Protein AF-A0A2G9RR18-F1 (afdb_monomer_lite)

Secondary structure (DSSP, 8-state):
-HHHHHHHHHHHHHTSS-HHHHHHHHHHHHHHHHHS-HHHHHHHHHHHHHHHHH---------S------S-----PPP-

Foldseek 3Di:
DVLVVQLLVLLLQCLDPDPVSVVVSVVSLVVSLVVDDPVSVVVSVVSNVVCVVVSDRRPPPPPDDDPPDDPPPPDDDDDD

Sequence (80 aa):
TKLKEIQSAFISVLSENDELSQDVASKGLGLVYELGTEQDQQELVSILVDTLMTGKRAKHEISGDTEVFQGSSIGKTPDG

Structure (mmCIF, N/CA/C/O backbone):
data_AF-A0A2G9RR18-F1
#
_entry.id   AF-A0A2G9RR18-F1
#
loop_
_atom_site.group_PDB
_atom_site.id
_atom_site.type_symbol
_atom_site.label_atom_id
_atom_site.label_alt_id
_atom_site.label_comp_id
_atom_site.label_asym_id
_atom_site.label_entity_id
_atom_site.label_seq_id
_atom_site.pdbx_PDB_ins_code
_atom_site.Cartn_x
_atom_site.Cartn_y
_atom_site.Cartn_z
_atom_site.occupancy
_atom_site.B_iso_or_equiv
_atom_site.auth_seq_id
_atom_site.auth_comp_id
_atom_site.auth_asym_id
_atom_site.auth_atom_id
_atom_site.pdbx_PDB_model_num
ATOM 1 N N . THR A 1 1 ? -15.107 -2.940 -1.190 1.00 64.31 1 THR A N 1
ATOM 2 C CA . THR A 1 1 ? -15.162 -1.465 -1.045 1.00 64.31 1 THR A CA 1
ATOM 3 C C . THR A 1 1 ? -14.140 -0.848 -1.973 1.00 64.31 1 THR A C 1
ATOM 5 O O . THR A 1 1 ? -13.105 -1.461 -2.201 1.00 64.31 1 THR A O 1
ATOM 8 N N . LYS A 1 2 ? -14.401 0.356 -2.499 1.00 85.25 2 LYS A N 1
ATOM 9 C CA . LYS A 1 2 ? -13.492 1.033 -3.442 1.00 85.25 2 LYS A CA 1
ATOM 10 C C . LYS A 1 2 ? -12.087 1.276 -2.878 1.00 85.25 2 LYS A C 1
ATOM 12 O O . LYS A 1 2 ? -11.122 1.238 -3.627 1.00 85.25 2 LYS A O 1
ATOM 17 N N . LEU A 1 3 ? -11.966 1.437 -1.559 1.00 86.44 3 LEU A N 1
ATOM 18 C CA . LEU A 1 3 ? -10.679 1.634 -0.891 1.00 86.44 3 LEU A CA 1
ATOM 19 C C . LEU A 1 3 ? -9.737 0.425 -1.045 1.00 86.44 3 LEU A C 1
ATOM 21 O O . LEU A 1 3 ? -8.563 0.614 -1.343 1.00 86.44 3 LEU A O 1
ATOM 25 N N . LYS A 1 4 ? -10.257 -0.809 -0.953 1.00 85.06 4 LYS A N 1
ATOM 26 C CA . LYS A 1 4 ? -9.456 -2.036 -1.138 1.00 85.06 4 LYS A CA 1
ATOM 27 C C . LYS A 1 4 ? -8.970 -2.224 -2.582 1.00 85.06 4 LYS A C 1
ATOM 29 O O . LYS A 1 4 ? -7.868 -2.726 -2.804 1.00 85.06 4 LYS A O 1
ATOM 34 N N . GLU A 1 5 ? -9.763 -1.792 -3.566 1.00 88.25 5 GLU A N 1
ATOM 35 C CA . GLU A 1 5 ? -9.349 -1.776 -4.980 1.00 88.25 5 GLU A CA 1
ATOM 36 C C .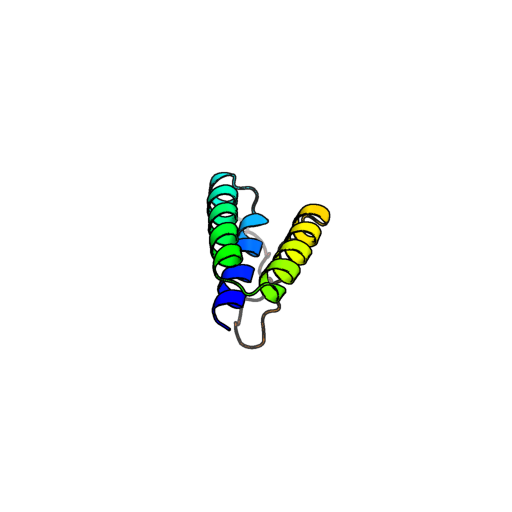 GLU A 1 5 ? -8.169 -0.810 -5.187 1.00 88.25 5 GLU A C 1
ATOM 38 O O . GLU A 1 5 ? -7.166 -1.180 -5.795 1.00 88.25 5 GLU A O 1
ATOM 43 N N . ILE A 1 6 ? -8.254 0.398 -4.614 1.00 90.12 6 ILE A N 1
ATOM 44 C CA . ILE A 1 6 ? -7.192 1.417 -4.676 1.00 90.12 6 ILE A CA 1
ATOM 45 C C . ILE A 1 6 ? -5.921 0.928 -3.968 1.00 90.12 6 ILE A C 1
ATOM 47 O O . ILE A 1 6 ? -4.823 1.046 -4.509 1.00 90.12 6 ILE A O 1
ATOM 51 N N . GLN A 1 7 ? -6.071 0.330 -2.786 1.00 89.75 7 GLN A N 1
ATOM 52 C CA . GLN A 1 7 ? -4.977 -0.268 -2.025 1.00 89.75 7 GLN A CA 1
ATOM 53 C C . GLN A 1 7 ? -4.211 -1.303 -2.857 1.00 89.75 7 GLN A C 1
ATOM 55 O O . GLN A 1 7 ? -2.989 -1.236 -2.974 1.00 89.75 7 GLN A O 1
ATOM 60 N N . SER A 1 8 ? -4.940 -2.236 -3.475 1.00 88.38 8 SER A N 1
ATOM 61 C CA . SER A 1 8 ? -4.353 -3.299 -4.296 1.00 88.38 8 SER A CA 1
ATOM 62 C C . SER A 1 8 ? -3.612 -2.736 -5.509 1.00 88.38 8 SER A C 1
ATOM 64 O O . SER A 1 8 ? -2.541 -3.231 -5.860 1.00 88.38 8 SER A O 1
ATOM 66 N N . ALA A 1 9 ? -4.149 -1.676 -6.123 1.00 89.94 9 ALA A N 1
ATOM 67 C CA . ALA A 1 9 ? -3.498 -1.001 -7.239 1.00 89.94 9 ALA A CA 1
ATOM 68 C C . ALA A 1 9 ? -2.143 -0.410 -6.824 1.00 89.94 9 ALA A C 1
ATOM 70 O O . ALA A 1 9 ? -1.137 -0.687 -7.474 1.00 89.94 9 ALA A O 1
ATOM 71 N N . PHE A 1 10 ? -2.082 0.327 -5.711 1.00 92.88 10 PHE A N 1
ATOM 72 C CA . PHE A 1 10 ? -0.812 0.885 -5.246 1.00 92.88 10 PHE A CA 1
ATOM 73 C C . PHE A 1 10 ? 0.194 -0.188 -4.815 1.00 92.88 10 PHE A C 1
ATOM 75 O O . PHE A 1 10 ? 1.372 -0.055 -5.124 1.00 92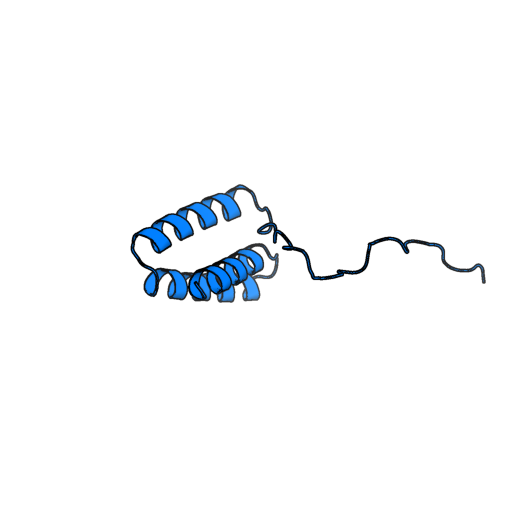.88 10 PHE A O 1
ATOM 82 N N . ILE A 1 11 ? -0.238 -1.278 -4.171 1.00 89.94 11 ILE A N 1
ATOM 83 C CA . ILE A 1 11 ? 0.658 -2.397 -3.811 1.00 89.94 11 ILE A CA 1
ATOM 84 C C . ILE A 1 11 ? 1.261 -3.047 -5.065 1.00 89.94 11 ILE A C 1
ATOM 86 O O . ILE A 1 11 ? 2.443 -3.397 -5.084 1.00 89.94 11 ILE A O 1
ATOM 90 N N . SER A 1 12 ? 0.470 -3.184 -6.134 1.00 88.00 12 SER A N 1
ATOM 91 C CA . SER A 1 12 ? 0.971 -3.690 -7.414 1.00 88.00 12 SER A CA 1
ATOM 92 C C . SER A 1 12 ? 2.061 -2.783 -7.987 1.00 88.00 12 SER A C 1
ATOM 94 O O . SER A 1 12 ? 3.106 -3.284 -8.399 1.00 88.00 12 SER A O 1
ATOM 96 N N . VAL A 1 13 ? 1.843 -1.464 -7.968 1.00 88.56 13 VAL A N 1
ATOM 97 C CA . VAL A 1 13 ? 2.821 -0.470 -8.446 1.00 88.56 13 VAL A CA 1
ATOM 98 C C . VAL A 1 13 ? 4.076 -0.450 -7.565 1.00 88.56 13 VAL A C 1
ATOM 100 O O . VAL A 1 13 ? 5.186 -0.342 -8.073 1.00 88.56 13 VAL A O 1
ATOM 103 N N . LEU A 1 14 ? 3.936 -0.653 -6.252 1.00 87.56 14 LEU A N 1
ATOM 104 C CA . LEU A 1 14 ? 5.065 -0.731 -5.316 1.00 87.56 14 LEU A CA 1
ATOM 105 C C . LEU A 1 14 ? 6.030 -1.890 -5.636 1.00 87.56 14 LEU A C 1
ATOM 107 O O . LEU A 1 14 ? 7.189 -1.864 -5.238 1.00 87.56 14 LEU A O 1
ATOM 111 N N . SER A 1 15 ? 5.560 -2.905 -6.365 1.00 83.31 15 SER A N 1
ATOM 112 C CA . SER A 1 15 ? 6.362 -4.058 -6.790 1.00 83.31 15 SER A CA 1
ATOM 113 C C . SER A 1 15 ? 7.098 -3.840 -8.125 1.00 83.31 15 SER A C 1
ATOM 115 O O . SER A 1 15 ? 7.726 -4.767 -8.650 1.00 83.31 15 SER A O 1
ATOM 117 N N . GLU A 1 16 ? 6.968 -2.665 -8.741 1.00 84.81 16 GLU A N 1
ATOM 118 C CA . GLU A 1 16 ? 7.698 -2.302 -9.959 1.00 84.81 16 GLU A CA 1
ATOM 119 C C . GLU A 1 16 ? 9.145 -1.908 -9.641 1.00 84.81 16 GLU A C 1
ATOM 121 O O . GLU A 1 16 ? 9.471 -1.630 -8.497 1.00 84.81 16 GLU A O 1
ATOM 126 N N . ASN A 1 17 ? 10.042 -1.904 -10.635 1.00 80.81 17 ASN A N 1
ATOM 127 C CA . ASN A 1 17 ? 11.455 -1.531 -10.429 1.00 80.81 17 ASN A CA 1
ATOM 128 C C . ASN A 1 17 ? 11.718 -0.027 -10.635 1.00 80.81 17 ASN A C 1
ATOM 130 O O . ASN A 1 17 ? 12.870 0.398 -10.605 1.00 80.81 17 ASN A O 1
ATOM 134 N N . ASP A 1 18 ? 10.675 0.759 -10.904 1.00 91.38 18 ASP A N 1
ATOM 135 C CA . ASP A 1 18 ? 10.776 2.195 -11.149 1.00 91.38 18 ASP A CA 1
ATOM 136 C C . ASP A 1 18 ? 10.641 2.986 -9.838 1.00 91.38 18 ASP A C 1
ATOM 138 O O . ASP A 1 18 ? 9.628 2.891 -9.145 1.00 91.38 18 ASP A O 1
ATOM 142 N N . GLU A 1 19 ? 11.662 3.779 -9.503 1.00 91.19 19 GLU A N 1
ATOM 143 C CA . GLU A 1 19 ? 11.730 4.558 -8.255 1.00 91.19 19 GLU A CA 1
ATOM 144 C C . GLU A 1 19 ? 10.601 5.589 -8.144 1.00 91.19 19 GLU A C 1
ATOM 146 O O . GLU A 1 19 ? 10.026 5.774 -7.071 1.00 91.19 19 GLU A O 1
ATOM 151 N N . LEU A 1 20 ? 10.255 6.252 -9.253 1.00 92.81 20 LEU A N 1
ATOM 152 C CA . LEU A 1 20 ? 9.197 7.260 -9.261 1.00 92.81 20 LEU A CA 1
ATOM 153 C C . LEU A 1 20 ? 7.835 6.620 -8.970 1.00 92.81 20 LEU A C 1
ATOM 155 O O . LEU A 1 20 ? 7.065 7.125 -8.154 1.00 92.81 20 LEU A O 1
ATOM 159 N N . SER A 1 21 ? 7.551 5.489 -9.609 1.00 91.38 21 SER A N 1
ATOM 160 C CA . SER A 1 21 ? 6.318 4.728 -9.419 1.00 91.38 21 SER A CA 1
ATOM 161 C C . SER A 1 21 ? 6.211 4.189 -7.994 1.00 91.38 21 SER A C 1
ATOM 163 O O . SER A 1 21 ? 5.144 4.286 -7.385 1.00 91.38 21 SER A O 1
ATOM 165 N N . GLN A 1 22 ? 7.318 3.715 -7.413 1.00 91.75 22 GLN A N 1
ATOM 166 C CA . GLN A 1 22 ? 7.368 3.316 -6.005 1.00 91.75 22 GLN A CA 1
ATOM 167 C C . GLN A 1 22 ? 7.124 4.489 -5.040 1.00 91.75 22 GLN A C 1
ATOM 169 O O . GLN A 1 22 ? 6.383 4.319 -4.069 1.00 91.75 22 GLN A O 1
ATOM 174 N N . ASP A 1 23 ? 7.693 5.676 -5.286 1.00 93.06 23 ASP A N 1
ATOM 175 C CA . ASP A 1 23 ? 7.463 6.875 -4.458 1.00 93.06 23 ASP A CA 1
ATOM 176 C C . ASP A 1 23 ? 5.991 7.309 -4.500 1.00 93.06 23 ASP A C 1
ATOM 178 O O . ASP A 1 23 ? 5.360 7.528 -3.460 1.00 93.06 23 ASP A O 1
ATOM 182 N N . VAL A 1 24 ? 5.407 7.356 -5.701 1.00 94.62 24 VAL A N 1
ATOM 183 C CA . VAL A 1 24 ? 3.987 7.682 -5.891 1.00 94.62 24 VAL A CA 1
ATOM 184 C C . VAL A 1 24 ? 3.094 6.639 -5.214 1.00 94.62 24 VAL A C 1
ATOM 186 O O . VAL A 1 24 ? 2.147 7.008 -4.515 1.00 94.62 24 VAL A O 1
ATOM 189 N N . ALA A 1 25 ? 3.408 5.349 -5.358 1.00 93.00 25 ALA A N 1
ATOM 190 C CA . ALA A 1 25 ? 2.667 4.272 -4.712 1.00 93.00 25 ALA A CA 1
ATOM 191 C C . ALA A 1 25 ? 2.753 4.335 -3.185 1.00 93.00 25 ALA A C 1
ATOM 193 O O . ALA A 1 25 ? 1.734 4.200 -2.510 1.00 93.00 25 ALA A O 1
ATOM 194 N N . SER A 1 26 ? 3.939 4.606 -2.640 1.00 92.06 26 SER A N 1
ATOM 195 C CA . SER A 1 26 ? 4.160 4.736 -1.197 1.00 92.06 26 SER A CA 1
ATOM 196 C C . SER A 1 26 ? 3.331 5.874 -0.603 1.00 92.06 26 SER A C 1
ATOM 198 O O . SER A 1 26 ? 2.679 5.704 0.427 1.00 92.06 26 SER A O 1
ATOM 200 N N . LYS A 1 27 ? 3.282 7.023 -1.287 1.00 95.00 27 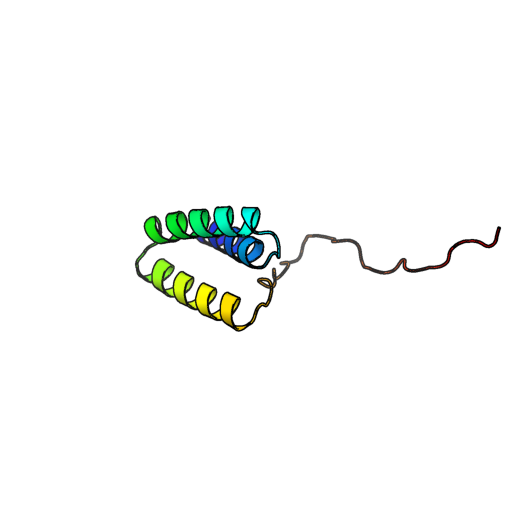LYS A N 1
ATOM 201 C CA . LYS A 1 27 ? 2.446 8.167 -0.887 1.00 95.00 27 LYS A CA 1
ATOM 202 C C . LYS A 1 27 ? 0.956 7.845 -0.980 1.00 95.00 27 LYS A C 1
ATOM 204 O O . LYS A 1 27 ? 0.200 8.176 -0.070 1.00 95.00 27 LYS A O 1
ATOM 209 N N . GLY A 1 28 ? 0.539 7.160 -2.045 1.00 94.31 28 GLY A N 1
ATOM 210 C CA . GLY A 1 28 ? -0.835 6.691 -2.216 1.00 94.31 28 GLY A CA 1
ATOM 211 C C . GLY A 1 28 ? -1.281 5.733 -1.110 1.00 94.31 28 GLY A C 1
ATOM 212 O O . GLY A 1 28 ? -2.373 5.883 -0.566 1.00 94.31 28 GLY A O 1
ATOM 213 N N . LEU A 1 29 ? -0.414 4.796 -0.719 1.00 94.00 29 LEU A N 1
ATOM 214 C CA . LEU A 1 29 ? -0.662 3.866 0.386 1.00 94.00 29 LEU A CA 1
ATOM 215 C C . LEU A 1 29 ? -0.749 4.577 1.737 1.00 94.00 29 LEU A C 1
ATOM 217 O O . LEU A 1 29 ? -1.571 4.180 2.558 1.00 94.00 29 LEU A O 1
ATOM 221 N N . GLY A 1 30 ? 0.027 5.646 1.945 1.00 93.50 30 GLY A N 1
ATOM 222 C CA . GLY A 1 30 ? -0.107 6.518 3.116 1.00 93.50 30 GLY A CA 1
ATOM 223 C C . GLY A 1 30 ? -1.508 7.123 3.231 1.00 93.50 30 GLY A C 1
ATOM 224 O O . GLY A 1 30 ? -2.145 7.007 4.272 1.00 93.50 30 GLY A O 1
ATOM 225 N N . LEU A 1 31 ? -2.046 7.654 2.130 1.00 94.50 31 LEU A N 1
ATOM 226 C CA . LEU A 1 31 ? -3.412 8.192 2.108 1.00 94.50 31 LEU A CA 1
ATOM 227 C C . LEU A 1 31 ? -4.468 7.102 2.341 1.00 94.50 31 LEU A C 1
ATOM 229 O O . LEU A 1 31 ? -5.440 7.318 3.061 1.00 94.50 31 LEU A O 1
ATOM 233 N N . VAL A 1 32 ? -4.292 5.917 1.747 1.00 93.31 32 VAL A N 1
ATOM 234 C CA . VAL A 1 32 ? -5.198 4.775 1.964 1.00 93.31 32 VAL A CA 1
ATOM 235 C C . VAL A 1 32 ? -5.183 4.329 3.427 1.00 93.31 32 VAL A C 1
ATOM 237 O O . VAL A 1 32 ? -6.240 4.016 3.970 1.00 93.31 32 VAL A O 1
ATOM 240 N N . TYR A 1 33 ? -4.013 4.337 4.067 1.00 94.19 33 TYR A N 1
ATOM 241 C CA . TYR A 1 33 ? -3.861 4.044 5.488 1.00 94.19 33 TYR A CA 1
ATOM 242 C C . TYR A 1 33 ? -4.633 5.055 6.347 1.00 94.19 33 TYR A C 1
ATOM 244 O O . TYR A 1 33 ? -5.426 4.661 7.200 1.00 94.19 33 TYR A O 1
ATOM 252 N N . GLU A 1 34 ? -4.466 6.353 6.089 1.00 93.94 34 GLU A N 1
ATOM 253 C CA . GLU A 1 34 ? -5.143 7.421 6.841 1.00 93.94 34 GLU A CA 1
ATOM 254 C C . GLU A 1 34 ? -6.671 7.403 6.675 1.00 93.94 34 GLU A C 1
ATOM 256 O O . GLU A 1 34 ? -7.400 7.735 7.609 1.00 93.94 34 GLU A O 1
ATOM 261 N N . LEU A 1 35 ? -7.162 7.011 5.497 1.00 91.75 35 LEU A N 1
ATOM 262 C CA . LEU A 1 35 ? -8.594 6.932 5.184 1.00 91.75 35 LEU A CA 1
ATOM 263 C C . LEU A 1 35 ? -9.245 5.603 5.602 1.00 91.75 35 LEU A C 1
ATOM 265 O O . LEU A 1 35 ? -10.473 5.489 5.575 1.00 91.75 35 LEU A O 1
ATOM 269 N N . GLY A 1 36 ? -8.441 4.591 5.932 1.00 90.88 36 GLY A N 1
ATOM 270 C CA . GLY A 1 36 ? -8.896 3.269 6.346 1.00 90.88 36 GLY A CA 1
ATOM 271 C C . GLY A 1 36 ? -9.319 3.213 7.812 1.00 90.88 36 GLY A C 1
ATOM 272 O O . GLY A 1 36 ? -8.932 4.042 8.634 1.00 90.88 36 GLY A O 1
ATOM 273 N N . THR A 1 37 ? -10.106 2.196 8.160 1.00 93.38 37 THR A N 1
ATOM 274 C CA . THR A 1 37 ? -10.370 1.867 9.568 1.00 93.38 37 THR A CA 1
ATOM 275 C C . THR A 1 37 ? -9.128 1.256 10.227 1.00 93.38 37 THR A C 1
ATOM 277 O O . THR A 1 37 ? -8.215 0.810 9.534 1.00 93.38 37 THR A O 1
ATOM 280 N N . GLU A 1 38 ? -9.094 1.150 11.560 1.00 94.00 38 GL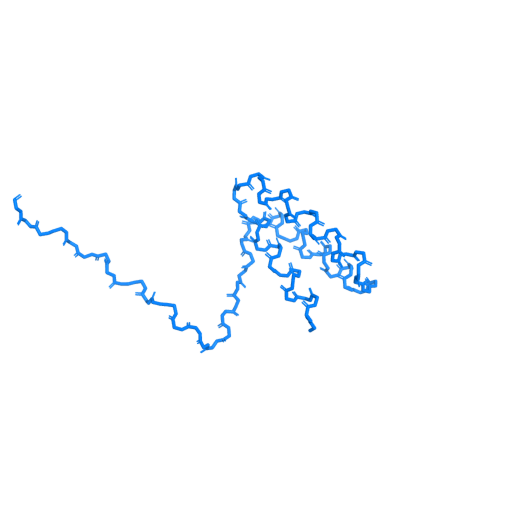U A N 1
ATOM 281 C CA . GLU A 1 38 ? -7.993 0.459 12.263 1.00 94.00 38 GLU A CA 1
ATOM 282 C C . GLU A 1 38 ? -7.777 -0.980 11.758 1.00 94.00 38 GLU A C 1
ATOM 284 O O . GLU A 1 38 ? -6.638 -1.440 11.673 1.00 94.00 38 GLU A O 1
ATOM 289 N N . GLN A 1 39 ? -8.847 -1.687 11.368 1.00 91.56 39 GLN A N 1
ATOM 290 C CA . GLN A 1 39 ? -8.729 -3.010 10.748 1.00 91.56 39 GLN A CA 1
ATOM 291 C C . GLN A 1 39 ? -8.077 -2.944 9.363 1.00 91.56 39 GLN A C 1
ATOM 293 O O . GLN A 1 39 ? -7.177 -3.735 9.086 1.00 91.56 39 GLN A O 1
ATOM 298 N N . ASP A 1 40 ? -8.491 -2.000 8.511 1.00 90.00 40 ASP A N 1
ATOM 299 C CA . ASP A 1 40 ? -7.914 -1.838 7.169 1.00 90.00 40 ASP A CA 1
ATOM 300 C C . ASP A 1 40 ? -6.429 -1.449 7.245 1.00 90.00 40 ASP A C 1
ATOM 302 O O . ASP A 1 40 ? -5.616 -1.920 6.453 1.00 90.00 40 ASP A O 1
ATOM 306 N N . GLN A 1 41 ? -6.060 -0.627 8.230 1.00 93.81 41 GLN A N 1
ATOM 307 C CA . GLN A 1 41 ? -4.678 -0.239 8.503 1.00 93.81 41 GLN A CA 1
ATOM 308 C C . GLN A 1 41 ? -3.810 -1.444 8.878 1.00 93.81 41 GLN A C 1
ATOM 310 O O . GLN A 1 41 ? -2.727 -1.621 8.318 1.00 93.81 41 GLN A O 1
ATOM 315 N N . GLN A 1 42 ? -4.283 -2.300 9.790 1.00 93.25 42 GLN A N 1
ATOM 316 C CA . GLN A 1 42 ? -3.565 -3.519 10.175 1.00 93.25 42 GLN A CA 1
ATOM 317 C C . GLN A 1 42 ? -3.420 -4.495 9.000 1.00 93.25 42 GLN A C 1
ATOM 319 O O . GLN A 1 42 ? -2.337 -5.040 8.781 1.00 93.25 42 GLN A O 1
ATOM 324 N N . GLU A 1 43 ? -4.486 -4.681 8.217 1.00 91.56 43 GLU A N 1
ATOM 325 C CA . GLU A 1 43 ? -4.469 -5.511 7.009 1.00 91.56 43 GLU A CA 1
ATOM 326 C C . GLU A 1 43 ? -3.462 -4.969 5.983 1.00 91.56 43 GLU A C 1
ATOM 328 O O . GLU A 1 43 ? -2.640 -5.720 5.458 1.00 91.56 43 GLU A O 1
ATOM 333 N N . LEU A 1 44 ? -3.460 -3.653 5.751 1.00 91.00 44 LEU A N 1
ATOM 334 C CA . LEU A 1 44 ? -2.526 -2.988 4.850 1.00 91.00 44 LEU A CA 1
ATOM 335 C C . LEU A 1 44 ? -1.069 -3.192 5.273 1.00 91.00 44 LEU A C 1
ATOM 337 O O . LEU A 1 44 ? -0.248 -3.573 4.441 1.00 91.00 44 LEU A O 1
ATOM 341 N N . VAL A 1 45 ? -0.746 -2.994 6.552 1.00 92.06 45 VAL A N 1
ATOM 342 C CA . VAL A 1 45 ? 0.618 -3.208 7.058 1.00 92.06 45 VAL A CA 1
ATOM 343 C C . VAL A 1 45 ? 1.056 -4.657 6.853 1.00 92.06 45 VAL A C 1
ATOM 345 O O . VAL A 1 45 ? 2.169 -4.888 6.383 1.00 92.06 45 VAL A O 1
ATOM 348 N N . SER A 1 46 ? 0.181 -5.628 7.132 1.00 91.00 46 SER A N 1
ATOM 349 C CA . SER A 1 46 ? 0.484 -7.046 6.903 1.00 91.00 46 SER A CA 1
ATOM 350 C C . SER A 1 46 ? 0.814 -7.323 5.435 1.00 91.00 46 SER A C 1
ATOM 352 O O . SER A 1 46 ? 1.834 -7.941 5.138 1.00 91.00 46 SER A O 1
ATOM 354 N N . ILE A 1 47 ? -0.008 -6.820 4.508 1.00 88.81 47 ILE A N 1
ATOM 355 C CA . ILE A 1 47 ? 0.202 -7.034 3.071 1.00 88.81 47 ILE A CA 1
ATOM 356 C C . ILE A 1 47 ? 1.490 -6.353 2.590 1.00 88.81 47 ILE A C 1
ATOM 358 O O . ILE A 1 47 ? 2.205 -6.912 1.757 1.00 88.81 47 ILE A O 1
ATOM 362 N N . LEU A 1 48 ? 1.813 -5.162 3.102 1.00 89.12 48 LEU A N 1
ATOM 363 C CA . LEU A 1 48 ? 3.049 -4.464 2.743 1.00 89.12 48 LEU A CA 1
ATOM 364 C C . LEU A 1 48 ? 4.287 -5.234 3.194 1.00 89.12 48 LEU A C 1
ATOM 366 O O . LEU A 1 48 ? 5.217 -5.389 2.404 1.00 89.12 48 LEU A O 1
ATOM 370 N N . VAL A 1 49 ? 4.288 -5.751 4.426 1.00 88.81 49 VAL A N 1
ATOM 371 C CA . VAL A 1 49 ? 5.386 -6.583 4.934 1.00 88.81 49 VAL A CA 1
ATOM 372 C C . VAL A 1 49 ? 5.562 -7.819 4.055 1.00 88.81 49 VAL A C 1
ATOM 374 O O . VAL A 1 49 ? 6.674 -8.078 3.597 1.00 88.81 49 VAL A O 1
ATOM 377 N N . ASP A 1 50 ? 4.478 -8.524 3.733 1.00 86.12 50 ASP A N 1
ATOM 378 C CA . ASP A 1 50 ? 4.533 -9.704 2.866 1.00 86.12 50 ASP A CA 1
ATOM 379 C C . ASP A 1 50 ? 5.029 -9.367 1.452 1.00 86.12 50 ASP A C 1
ATOM 381 O O . ASP A 1 50 ? 5.860 -10.083 0.886 1.00 86.12 50 ASP A O 1
ATOM 385 N N . THR A 1 51 ? 4.567 -8.259 0.873 1.00 82.12 51 THR A N 1
ATOM 386 C CA . THR A 1 51 ? 4.959 -7.826 -0.478 1.00 82.12 51 THR A CA 1
ATOM 387 C C . THR A 1 51 ? 6.446 -7.471 -0.530 1.00 82.12 51 THR A C 1
ATOM 389 O O . THR A 1 51 ? 7.162 -7.936 -1.418 1.00 82.12 51 THR A O 1
ATOM 392 N N . LEU A 1 52 ? 6.941 -6.719 0.459 1.00 78.69 52 LEU A N 1
ATOM 393 C CA . LEU A 1 52 ? 8.350 -6.328 0.557 1.00 78.69 52 LEU A CA 1
ATOM 394 C C . LEU A 1 52 ? 9.264 -7.523 0.854 1.00 78.69 52 LEU A C 1
ATOM 396 O O . LEU A 1 52 ? 10.350 -7.617 0.286 1.00 78.69 52 LEU A O 1
ATOM 400 N N . MET A 1 53 ? 8.832 -8.457 1.708 1.00 82.19 53 MET A N 1
ATOM 401 C CA . MET A 1 53 ? 9.618 -9.650 2.038 1.00 82.19 53 MET A CA 1
ATOM 402 C C . MET A 1 53 ? 9.675 -10.660 0.895 1.00 82.19 53 MET A C 1
ATOM 404 O O . MET A 1 53 ? 10.690 -11.330 0.710 1.00 82.19 53 MET A O 1
ATOM 408 N N . THR A 1 54 ? 8.591 -10.804 0.134 1.00 76.81 54 THR A N 1
ATOM 409 C CA . THR A 1 54 ? 8.530 -11.792 -0.948 1.00 76.81 54 THR A CA 1
ATOM 410 C C . THR A 1 54 ? 9.035 -11.251 -2.281 1.00 76.81 54 THR A C 1
ATOM 412 O O . THR A 1 54 ? 9.348 -12.053 -3.164 1.00 76.81 54 THR A O 1
ATOM 415 N N . GLY A 1 55 ? 9.077 -9.924 -2.462 1.00 65.75 55 GLY A N 1
ATOM 416 C CA . GLY A 1 55 ? 9.349 -9.281 -3.752 1.00 65.75 55 GLY A CA 1
ATOM 417 C C . GLY A 1 55 ? 8.367 -9.705 -4.853 1.00 65.75 55 GLY A C 1
ATOM 418 O O . GLY A 1 55 ? 8.626 -9.502 -6.041 1.00 65.75 55 GLY A O 1
ATOM 419 N N . LYS A 1 56 ? 7.262 -10.371 -4.489 1.00 58.25 56 LYS A N 1
ATOM 420 C CA . LYS A 1 56 ? 6.291 -10.905 -5.437 1.00 58.25 56 LYS A CA 1
ATOM 421 C C . LYS A 1 56 ? 5.297 -9.809 -5.759 1.00 58.25 56 LYS A C 1
ATOM 423 O O . LYS A 1 56 ? 4.607 -9.313 -4.877 1.00 58.25 56 LYS A O 1
ATOM 428 N N . ARG A 1 57 ? 5.177 -9.507 -7.052 1.00 58.53 57 ARG A N 1
ATOM 429 C CA . ARG A 1 57 ? 4.081 -8.690 -7.579 1.00 58.53 57 ARG A CA 1
ATOM 430 C C . ARG A 1 57 ? 2.761 -9.234 -7.048 1.00 58.53 57 ARG A C 1
ATOM 432 O O . ARG A 1 57 ? 2.530 -10.443 -7.154 1.00 58.53 57 ARG A O 1
ATOM 439 N N . ALA A 1 58 ? 1.926 -8.354 -6.492 1.00 55.91 58 ALA A N 1
ATOM 440 C CA . ALA A 1 58 ? 0.569 -8.693 -6.083 1.00 55.91 58 ALA A CA 1
ATOM 441 C C . ALA A 1 58 ? -0.102 -9.459 -7.229 1.00 55.91 58 ALA A C 1
ATOM 443 O O . ALA A 1 58 ? -0.275 -8.943 -8.335 1.00 55.91 58 ALA A O 1
ATOM 444 N N . LYS A 1 59 ? -0.376 -10.744 -6.998 1.00 48.34 59 LYS A N 1
ATOM 445 C CA . LYS A 1 59 ? -0.936 -11.626 -8.014 1.00 48.34 59 LYS A CA 1
ATOM 446 C C . LYS A 1 59 ? -2.377 -11.172 -8.208 1.00 48.34 59 LYS A C 1
ATOM 448 O O . LYS A 1 59 ? -3.229 -11.468 -7.381 1.00 48.34 59 LYS A O 1
ATOM 453 N N . HIS A 1 60 ? -2.627 -10.391 -9.254 1.00 47.50 60 HIS A N 1
ATOM 454 C CA . HIS A 1 60 ? -3.979 -10.042 -9.659 1.00 47.50 60 HIS A CA 1
ATOM 455 C C . HIS A 1 60 ? -4.692 -11.358 -9.994 1.00 47.50 60 HIS A C 1
ATOM 457 O O . HIS A 1 60 ? -4.408 -11.976 -11.021 1.00 47.50 60 HIS A O 1
ATOM 463 N N . GLU A 1 61 ? -5.540 -11.855 -9.092 1.00 42.00 61 GLU A N 1
ATOM 464 C CA . GLU A 1 61 ? -6.462 -12.933 -9.427 1.00 42.00 61 GLU A CA 1
ATOM 465 C C . GLU A 1 61 ? -7.476 -12.335 -10.395 1.00 42.00 61 GLU A C 1
ATOM 467 O O . GLU A 1 61 ? -8.407 -11.632 -10.004 1.00 42.00 61 GLU A O 1
ATOM 472 N N . ILE A 1 62 ? -7.215 -12.540 -11.688 1.00 45.19 62 ILE A N 1
ATOM 473 C CA . ILE A 1 62 ? -8.095 -12.123 -12.772 1.00 45.19 62 ILE A CA 1
ATOM 474 C C . ILE A 1 62 ? -9.387 -12.924 -12.588 1.00 45.19 62 ILE A C 1
ATOM 476 O O . ILE A 1 62 ? -9.468 -14.094 -12.962 1.00 45.19 62 ILE A O 1
ATOM 480 N N . SER A 1 63 ? -10.383 -12.327 -11.938 1.00 41.34 63 SER A N 1
ATOM 481 C CA . SER A 1 63 ? -11.714 -12.912 -11.845 1.00 41.34 63 SER A CA 1
ATOM 482 C C . SER A 1 63 ? -12.381 -12.799 -13.216 1.00 41.34 63 SER A C 1
ATOM 484 O O . SER A 1 63 ? -12.982 -11.787 -13.564 1.00 41.34 63 SER A O 1
ATOM 486 N N . GLY A 1 64 ? -12.196 -13.843 -14.019 1.00 42.94 64 GLY A N 1
ATOM 487 C CA . GLY A 1 64 ? -13.207 -14.387 -14.923 1.00 42.94 64 GLY A CA 1
ATOM 488 C C . GLY A 1 64 ? -13.432 -13.761 -16.300 1.00 42.94 64 GLY A C 1
ATOM 489 O O . GLY A 1 64 ? -13.809 -14.528 -17.175 1.00 42.94 64 GLY A O 1
ATOM 490 N N . ASP A 1 65 ? -13.212 -12.461 -16.536 1.00 39.88 65 ASP A N 1
ATOM 491 C CA . ASP A 1 65 ? -13.774 -11.835 -17.761 1.00 39.88 65 ASP A CA 1
ATOM 492 C C . ASP A 1 65 ? -12.836 -10.922 -18.566 1.00 39.88 65 ASP A C 1
ATOM 494 O O . ASP A 1 65 ? -13.264 -10.219 -19.476 1.00 39.88 65 ASP A O 1
ATOM 498 N N . THR A 1 66 ? -11.533 -10.938 -18.288 1.00 44.31 66 THR A N 1
ATOM 499 C CA . THR A 1 66 ? -10.573 -10.272 -19.176 1.00 44.31 66 THR A CA 1
ATOM 500 C C . THR A 1 66 ? -9.903 -11.333 -20.036 1.00 44.31 66 THR A C 1
ATOM 502 O O . THR A 1 66 ? -8.999 -12.026 -19.570 1.00 44.31 66 THR A O 1
ATOM 505 N N . GLU A 1 67 ? -10.331 -11.468 -21.294 1.00 46.88 67 GLU A N 1
ATOM 506 C CA . GLU A 1 67 ? -9.581 -12.186 -22.332 1.00 46.88 67 GLU A CA 1
ATOM 507 C C . GLU A 1 67 ? -8.253 -11.454 -22.593 1.00 46.88 67 GLU A C 1
ATOM 509 O O . GLU A 1 67 ? -8.089 -10.680 -23.534 1.00 46.88 67 GLU A O 1
ATOM 514 N N . VAL A 1 68 ? -7.278 -11.667 -21.709 1.00 51.75 68 VAL A N 1
ATOM 515 C CA . VAL A 1 68 ? -5.894 -11.246 -21.913 1.00 51.75 68 VAL A CA 1
ATOM 516 C C . VAL A 1 68 ? -5.240 -12.292 -22.803 1.00 51.75 68 VAL A C 1
ATOM 518 O O . VAL A 1 68 ? -4.867 -13.372 -22.350 1.00 51.75 68 VAL A O 1
ATOM 521 N N . PHE A 1 69 ? -5.194 -11.958 -24.093 1.00 47.22 69 PHE A N 1
ATOM 522 C CA . PHE A 1 69 ? -4.516 -12.648 -25.187 1.00 47.22 69 PHE A CA 1
ATOM 523 C C . PHE A 1 69 ? -3.487 -13.689 -24.731 1.00 47.22 69 PHE A C 1
ATOM 525 O O . PHE A 1 69 ? -2.439 -13.389 -24.156 1.00 47.22 69 PHE A O 1
ATOM 532 N N . GLN A 1 70 ? -3.822 -14.938 -25.033 1.00 44.09 70 GLN A N 1
ATOM 533 C CA . GLN A 1 70 ? -3.052 -16.129 -24.738 1.00 44.09 70 GLN A CA 1
ATOM 534 C C . GLN A 1 70 ? -1.668 -16.049 -25.396 1.00 44.09 70 GLN A C 1
ATOM 536 O O . GLN A 1 70 ? -1.541 -15.999 -26.621 1.00 44.09 70 GLN A O 1
ATOM 541 N N . GLY A 1 71 ? -0.621 -16.049 -24.569 1.00 49.44 71 GLY A N 1
ATOM 542 C CA . GLY A 1 71 ? 0.776 -16.089 -24.991 1.00 49.44 71 GLY A CA 1
ATOM 543 C C . GLY A 1 71 ? 1.116 -17.342 -25.800 1.00 49.44 71 GLY A C 1
ATOM 544 O O . GLY A 1 71 ? 1.630 -18.317 -25.262 1.00 49.44 71 GLY A O 1
ATOM 545 N N . SER A 1 72 ? 0.871 -17.300 -27.110 1.00 48.59 72 SER A N 1
ATOM 546 C CA . SER A 1 72 ? 1.320 -18.328 -28.054 1.00 48.59 72 SER A CA 1
ATOM 547 C C . SER A 1 72 ? 1.466 -17.780 -29.475 1.00 48.59 72 SER A C 1
ATOM 549 O O . SER A 1 72 ? 0.749 -18.154 -30.395 1.00 48.59 72 SER A O 1
ATOM 551 N N . SER A 1 73 ? 2.431 -16.881 -29.673 1.00 48.72 73 SER A N 1
ATOM 552 C CA . SER A 1 73 ? 2.993 -16.585 -31.003 1.00 48.72 73 SER A CA 1
ATOM 553 C C . SER A 1 73 ? 4.466 -16.173 -30.899 1.00 48.72 73 SER A C 1
ATOM 555 O O . SER A 1 73 ? 4.907 -15.205 -31.507 1.00 48.72 73 SER A O 1
ATOM 557 N N . ILE A 1 74 ? 5.253 -16.924 -30.120 1.00 56.03 74 ILE A N 1
ATOM 558 C CA . ILE A 1 74 ? 6.683 -17.049 -30.410 1.00 56.03 74 ILE A CA 1
ATOM 559 C C . ILE A 1 74 ? 6.771 -18.0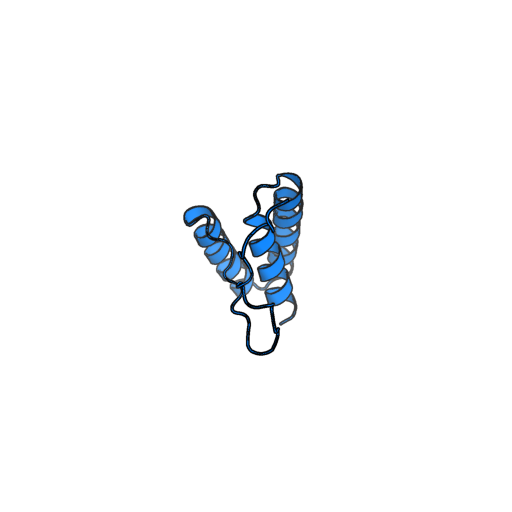54 -31.572 1.00 56.03 74 ILE A C 1
ATOM 561 O O . ILE A 1 74 ? 6.508 -19.243 -31.410 1.00 56.03 74 ILE A O 1
ATOM 565 N N . GLY A 1 75 ? 6.991 -17.561 -32.791 1.00 50.97 75 GLY A N 1
ATOM 566 C CA . GLY A 1 75 ? 6.838 -18.377 -33.996 1.00 50.97 75 GLY A CA 1
ATOM 567 C C . GLY A 1 75 ? 7.454 -17.749 -35.240 1.00 50.97 75 GLY A C 1
ATOM 568 O O . GLY A 1 75 ? 6.726 -17.279 -36.097 1.00 50.97 75 GLY A O 1
ATOM 569 N N . LYS A 1 76 ? 8.791 -17.811 -35.307 1.00 49.81 76 LYS A N 1
ATOM 570 C CA . LYS A 1 76 ? 9.664 -17.784 -36.500 1.00 49.81 76 LYS A CA 1
ATOM 571 C C . LYS A 1 76 ? 9.595 -16.551 -37.420 1.00 49.81 76 LYS A C 1
ATOM 573 O O . LYS A 1 76 ? 8.650 -16.346 -38.170 1.00 49.81 76 LYS A O 1
ATOM 578 N N . THR A 1 77 ? 10.699 -15.805 -37.437 1.00 50.03 77 THR A N 1
ATOM 579 C CA . THR A 1 77 ? 11.133 -14.968 -38.564 1.00 50.03 77 THR A CA 1
ATOM 580 C C . THR A 1 77 ? 11.025 -15.754 -39.883 1.00 50.03 77 THR A C 1
ATOM 582 O O . THR A 1 77 ? 11.461 -16.908 -39.910 1.00 50.03 77 THR A O 1
ATOM 585 N N . PRO A 1 78 ? 10.462 -15.186 -40.967 1.00 53.47 78 PRO A N 1
ATOM 586 C CA . PRO A 1 78 ? 10.524 -15.803 -42.287 1.00 53.47 78 PRO A CA 1
ATOM 587 C C . PRO A 1 78 ? 11.941 -15.643 -42.847 1.00 53.47 78 PRO A C 1
ATOM 589 O O . PRO A 1 78 ? 12.516 -14.560 -42.744 1.00 53.47 78 PRO A O 1
ATOM 592 N N . ASP A 1 79 ? 12.488 -16.715 -43.419 1.00 52.50 79 ASP A N 1
ATOM 593 C CA . ASP A 1 79 ? 13.687 -16.678 -44.261 1.00 52.50 79 ASP A CA 1
ATOM 594 C C . ASP A 1 79 ? 13.560 -15.584 -45.334 1.00 52.50 79 ASP A C 1
ATOM 596 O O . ASP A 1 79 ? 12.558 -15.522 -46.056 1.00 52.50 79 ASP A O 1
ATOM 600 N N . GLY A 1 80 ? 14.595 -14.750 -45.429 1.00 39.81 80 GLY A N 1
ATOM 601 C CA . GLY A 1 80 ? 14.807 -13.749 -46.469 1.00 39.81 80 GLY A CA 1
ATOM 602 C C . GLY A 1 80 ? 16.288 -13.443 -46.597 1.00 39.81 80 GLY A C 1
ATOM 603 O O . GLY A 1 80 ? 16.882 -13.062 -45.564 1.00 39.81 80 GLY A O 1
#

pLDDT: mean 76.29, std 19.63, range [39.81, 95.0]

Organism: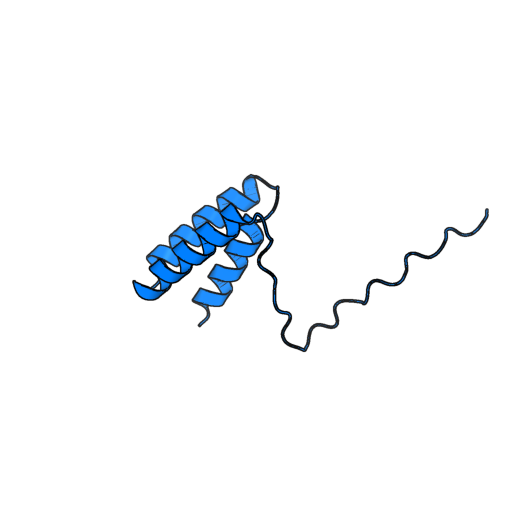 Aquarana catesbeiana (NCBI:txid8400)

Radius of gyration: 17.24 Å; chains: 1; bounding box: 30×27×59 Å